Protein AF-A0AAN6GW94-F1 (afdb_monomer)

Radius of gyration: 25.42 Å; Cα contacts (8 Å, |Δi|>4): 97; chains: 1; bounding box: 45×33×91 Å

Organism: NCBI:txid329885

Sequence (124 aa):
DSSKKLGYWFVLQDLSVRTEGHFRLRMNFIDVGVVTSSSASSGANAANGSGGGSGSGQGLPSLNKGRAPVLAHVFTNPFQVYSAKKFPGVIESTDLSKAFSKQGVKIPIRKDTKEGKEEEGDSD

Secondary structure (DSSP, 8-state):
-TTS-------------SS-EEE-PEEEEE-SS---------S------------S-------SSS---EEEEEEPPPEEEPPGGG---PPPPPHHHHHHHHTT--PPP---------------

InterPro domains:
  IPR021740 Velvet factor [PTHR33572] (2-121)
  IPR037525 Velvet domain [PF11754] (1-112)
  IPR037525 Velvet domain [PS51821] (1-110)
  IPR038491 Velvet domain superfamily [G3DSA:2.60.40.3960] (1-123)

Structure (mmCIF, N/CA/C/O backbone):
data_AF-A0AAN6GW94-F1
#
_entry.id   AF-A0AAN6GW94-F1
#
loop_
_atom_site.group_PDB
_atom_site.id
_atom_site.type_symbol
_atom_site.label_atom_id
_atom_site.label_alt_id
_atom_site.label_comp_id
_atom_site.label_asym_id
_atom_site.label_entity_id
_atom_site.label_seq_id
_atom_site.pdbx_PDB_ins_code
_atom_site.Cartn_x
_atom_site.Cartn_y
_atom_site.Cartn_z
_atom_site.occupancy
_atom_site.B_iso_or_equiv
_atom_site.auth_seq_id
_atom_site.auth_comp_id
_atom_site.auth_asym_id
_atom_site.auth_atom_id
_atom_site.pdbx_PDB_model_num
ATOM 1 N N . ASP A 1 1 ? 12.217 4.165 3.480 1.00 93.19 1 ASP A N 1
ATOM 2 C CA . ASP A 1 1 ? 11.110 3.648 4.314 1.00 93.19 1 ASP A CA 1
ATOM 3 C C . ASP A 1 1 ? 11.212 4.264 5.712 1.00 93.19 1 ASP A C 1
ATOM 5 O O . ASP A 1 1 ? 11.954 5.232 5.877 1.00 93.19 1 ASP A O 1
ATOM 9 N N . SER A 1 2 ? 10.478 3.751 6.705 1.00 92.88 2 SER A N 1
ATOM 10 C CA . SER A 1 2 ? 10.559 4.209 8.104 1.00 92.88 2 SER A CA 1
ATOM 11 C C . SER A 1 2 ? 11.939 3.990 8.744 1.00 92.88 2 SER A C 1
ATOM 13 O O . SER A 1 2 ? 12.301 4.719 9.663 1.00 92.88 2 SER A O 1
ATOM 15 N N . SER A 1 3 ? 12.747 3.066 8.216 1.00 95.81 3 SER A N 1
ATOM 16 C CA . SER A 1 3 ? 14.123 2.779 8.648 1.00 95.81 3 SER A CA 1
ATOM 17 C C . SER A 1 3 ? 15.185 3.510 7.815 1.00 95.81 3 SER A C 1
ATOM 19 O O . SER A 1 3 ? 16.361 3.160 7.872 1.00 95.81 3 SER A O 1
ATOM 21 N N . LYS A 1 4 ? 14.794 4.532 7.040 1.00 93.44 4 LYS A N 1
ATOM 22 C CA . LYS A 1 4 ? 15.673 5.319 6.149 1.00 93.44 4 LYS A CA 1
ATOM 23 C C . LYS A 1 4 ? 16.343 4.513 5.025 1.00 93.44 4 LYS A C 1
ATOM 25 O O . LYS A 1 4 ? 17.297 4.993 4.418 1.00 93.44 4 LYS A O 1
ATOM 30 N N . LYS A 1 5 ? 15.831 3.331 4.677 1.00 97.31 5 LYS A N 1
ATOM 31 C CA . LYS A 1 5 ? 16.302 2.575 3.511 1.00 97.31 5 LYS A CA 1
ATOM 32 C C . LYS A 1 5 ? 15.655 3.108 2.230 1.00 97.31 5 LYS A C 1
ATOM 34 O O . LYS A 1 5 ? 14.435 3.295 2.163 1.00 97.31 5 LYS A O 1
ATOM 39 N N . LEU A 1 6 ? 16.476 3.359 1.213 1.00 96.69 6 LEU A N 1
ATOM 40 C CA . LEU A 1 6 ? 16.017 3.778 -0.112 1.00 96.69 6 LEU A CA 1
ATOM 41 C C . LEU A 1 6 ? 15.405 2.599 -0.881 1.00 96.69 6 LEU A C 1
ATOM 43 O O . LEU A 1 6 ? 15.794 1.447 -0.690 1.00 96.69 6 LEU A O 1
ATOM 47 N N . GLY A 1 7 ? 14.448 2.890 -1.759 1.00 96.31 7 GLY A N 1
ATOM 48 C CA . GLY A 1 7 ? 13.824 1.889 -2.619 1.00 96.31 7 GLY A CA 1
ATOM 49 C C . GLY A 1 7 ? 12.776 2.489 -3.548 1.00 96.31 7 GLY A C 1
ATOM 50 O O . GLY A 1 7 ? 12.396 3.650 -3.395 1.00 96.31 7 GLY A O 1
ATOM 51 N N . TYR A 1 8 ? 12.300 1.675 -4.486 1.00 95.38 8 TYR A N 1
ATOM 52 C CA . TYR A 1 8 ? 11.152 1.993 -5.328 1.00 95.38 8 TYR A CA 1
ATOM 53 C C . TYR A 1 8 ? 9.872 1.547 -4.626 1.00 95.38 8 TYR A C 1
ATOM 55 O O . TYR A 1 8 ? 9.762 0.395 -4.205 1.00 95.38 8 TYR A O 1
ATOM 63 N N . TRP A 1 9 ? 8.914 2.461 -4.495 1.00 96.62 9 TRP A N 1
ATOM 64 C CA . TRP A 1 9 ? 7.671 2.226 -3.769 1.00 96.62 9 TRP A CA 1
ATOM 65 C C . TRP A 1 9 ? 6.474 2.626 -4.620 1.00 96.62 9 TRP A C 1
ATOM 67 O O . TRP A 1 9 ? 6.468 3.687 -5.240 1.00 96.62 9 TRP A O 1
ATOM 77 N N . PHE A 1 10 ? 5.442 1.789 -4.593 1.00 96.88 10 PHE A N 1
ATOM 78 C CA . PHE A 1 10 ? 4.132 2.086 -5.157 1.00 96.88 10 PHE A CA 1
ATOM 79 C C . PHE A 1 10 ? 3.163 2.287 -3.995 1.00 96.88 10 PHE A C 1
ATOM 81 O O . PHE A 1 10 ? 3.004 1.397 -3.159 1.00 96.88 10 PHE A O 1
ATOM 88 N N . VAL A 1 11 ? 2.538 3.460 -3.921 1.00 96.50 11 VAL A N 1
ATOM 89 C CA . VAL A 1 11 ? 1.576 3.805 -2.868 1.00 96.50 11 VAL A CA 1
ATOM 90 C C . VAL A 1 11 ? 0.202 3.949 -3.511 1.00 96.50 11 VAL A C 1
ATOM 92 O O . VAL A 1 11 ? 0.033 4.753 -4.422 1.00 96.50 11 VAL A O 1
ATOM 95 N N . LEU A 1 12 ? -0.764 3.150 -3.051 1.00 96.50 12 LEU A N 1
ATOM 96 C CA . LEU A 1 12 ? -2.152 3.172 -3.522 1.00 96.50 12 LEU A CA 1
ATOM 97 C C . LEU A 1 12 ? -3.078 3.611 -2.383 1.00 96.50 12 LEU A C 1
ATOM 99 O O . LEU A 1 12 ? -3.807 2.806 -1.810 1.00 96.50 12 LEU A O 1
ATOM 103 N N . GLN A 1 13 ? -2.993 4.886 -2.006 1.00 95.19 13 GLN A N 1
ATOM 104 C CA . GLN A 1 13 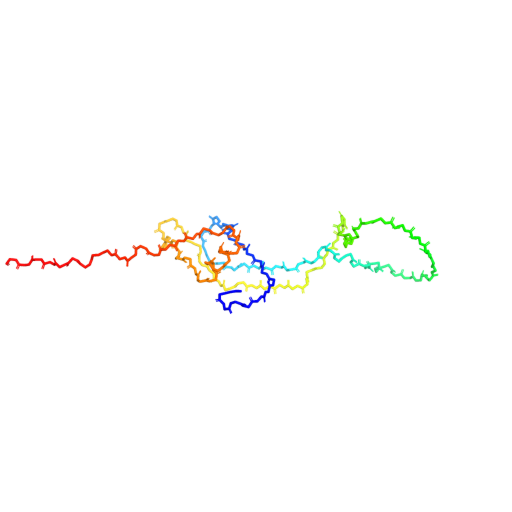? -3.724 5.442 -0.863 1.00 95.19 13 GLN A CA 1
ATOM 105 C C . GLN A 1 13 ? -5.200 5.754 -1.151 1.00 95.19 13 GLN A C 1
ATOM 107 O O . GLN A 1 13 ? -5.961 5.952 -0.210 1.00 95.19 13 GLN A O 1
ATOM 112 N N . ASP A 1 14 ? -5.591 5.827 -2.425 1.00 95.62 14 ASP A N 1
ATOM 113 C CA . ASP A 1 14 ? -6.943 6.198 -2.850 1.00 95.62 14 ASP A CA 1
ATOM 114 C C . ASP A 1 14 ? -7.616 5.035 -3.589 1.00 95.62 14 ASP A C 1
ATOM 116 O O . ASP A 1 14 ? -7.725 5.002 -4.814 1.00 95.62 14 ASP A O 1
ATOM 120 N N . LEU A 1 15 ? -7.991 4.016 -2.815 1.00 96.31 15 LEU A N 1
ATOM 121 C CA . LEU A 1 15 ? -8.751 2.859 -3.277 1.00 96.31 15 LEU A CA 1
ATOM 122 C C . LEU A 1 15 ? -10.026 2.734 -2.442 1.00 96.31 15 LEU A C 1
ATOM 124 O O . LEU A 1 15 ? -9.992 2.851 -1.218 1.00 96.31 15 LEU A O 1
ATOM 128 N N . SER A 1 16 ? -11.149 2.441 -3.096 1.00 96.06 16 SER A N 1
ATOM 129 C CA . SER A 1 16 ? -12.437 2.222 -2.436 1.00 96.06 16 SER A CA 1
ATOM 130 C C . SER A 1 16 ? -13.107 0.943 -2.932 1.00 96.06 16 SER A C 1
ATOM 132 O O . SER A 1 16 ? -12.949 0.538 -4.084 1.00 96.06 16 SER A O 1
ATOM 134 N N . VAL A 1 17 ? -13.867 0.296 -2.046 1.00 97.44 17 VAL A N 1
ATOM 135 C CA . VAL A 1 17 ? -14.676 -0.889 -2.352 1.00 97.44 17 VAL A CA 1
ATOM 136 C C . VAL A 1 17 ? -16.121 -0.577 -1.991 1.00 97.44 17 VAL A C 1
ATOM 138 O O . VAL A 1 17 ? -16.395 -0.016 -0.934 1.00 97.44 17 VAL A O 1
ATOM 141 N N . ARG A 1 18 ? -17.050 -0.905 -2.891 1.00 96.06 18 ARG A N 1
ATOM 142 C CA . ARG A 1 18 ? -18.467 -0.521 -2.764 1.00 96.06 18 ARG A CA 1
ATOM 143 C C . ARG A 1 18 ? -19.299 -1.505 -1.946 1.00 96.06 18 ARG A C 1
ATOM 145 O O . ARG A 1 18 ? -20.338 -1.126 -1.421 1.00 96.06 18 ARG A O 1
ATOM 152 N N . THR A 1 19 ? -18.870 -2.757 -1.875 1.00 97.50 19 THR A N 1
ATOM 153 C CA . THR A 1 19 ? -19.633 -3.861 -1.286 1.00 97.50 19 THR A CA 1
ATOM 154 C C . THR A 1 19 ? -18.922 -4.403 -0.056 1.00 97.50 19 THR A C 1
ATOM 156 O O . THR A 1 19 ? -17.704 -4.580 -0.085 1.00 97.50 19 THR A O 1
ATOM 159 N N . GLU A 1 20 ? -19.670 -4.691 1.011 1.00 98.00 20 GLU A N 1
ATOM 160 C CA . GLU A 1 20 ? -19.106 -5.325 2.205 1.00 98.00 20 GLU A CA 1
ATOM 161 C C . GLU A 1 20 ? -18.635 -6.760 1.921 1.00 98.00 20 GLU A C 1
ATOM 163 O O . GLU A 1 20 ? -19.176 -7.442 1.050 1.00 98.00 20 GLU A O 1
ATOM 168 N N . GLY A 1 21 ? -17.608 -7.210 2.644 1.00 98.06 21 GLY A N 1
ATOM 169 C CA . GLY A 1 21 ? -17.041 -8.550 2.475 1.00 98.06 21 GLY A CA 1
ATOM 170 C C . GLY A 1 21 ? -15.539 -8.626 2.738 1.00 98.06 21 GLY A C 1
ATOM 171 O O . GLY A 1 21 ? -14.894 -7.619 3.031 1.00 98.06 21 GLY A O 1
ATOM 172 N N . HIS A 1 22 ? -14.996 -9.837 2.608 1.00 98.44 22 HIS A N 1
ATOM 173 C CA . HIS A 1 22 ? -13.566 -10.109 2.728 1.00 98.44 22 HIS A CA 1
ATOM 174 C C . HIS A 1 22 ? -12.929 -10.154 1.342 1.00 98.44 22 HIS A C 1
ATOM 176 O O . HIS A 1 22 ? -13.334 -10.946 0.491 1.00 98.44 22 HIS A O 1
ATOM 182 N N . PHE A 1 23 ? -11.898 -9.342 1.132 1.00 98.62 23 PHE A N 1
ATOM 183 C CA . PHE A 1 23 ? -11.234 -9.222 -0.162 1.00 98.62 23 PHE A CA 1
ATOM 184 C C . PHE A 1 23 ? -9.720 -9.297 -0.022 1.00 98.62 23 PHE A C 1
ATOM 186 O O . PHE A 1 23 ? -9.157 -9.121 1.056 1.00 98.62 23 PHE A O 1
ATOM 193 N N . ARG A 1 24 ? -9.051 -9.541 -1.147 1.00 98.62 24 ARG A N 1
ATOM 194 C CA . ARG A 1 24 ? -7.610 -9.350 -1.323 1.00 98.62 24 ARG A CA 1
ATOM 195 C C . ARG A 1 24 ? -7.406 -8.483 -2.554 1.00 98.62 24 ARG A C 1
ATOM 197 O O . ARG A 1 24 ? -8.131 -8.640 -3.534 1.00 98.62 24 ARG A O 1
ATOM 204 N N . LEU A 1 25 ? -6.409 -7.608 -2.526 1.00 98.44 25 LEU A N 1
ATOM 205 C CA . LEU A 1 25 ? -5.977 -6.901 -3.728 1.00 98.44 25 LEU A CA 1
ATOM 206 C C . LEU A 1 25 ? -4.887 -7.721 -4.417 1.00 98.44 25 LEU A C 1
ATOM 208 O O . LEU A 1 25 ? -3.979 -8.223 -3.753 1.00 98.44 25 LEU A O 1
ATOM 212 N N . ARG A 1 26 ? -4.968 -7.845 -5.744 1.00 98.25 26 ARG A N 1
ATOM 213 C CA . ARG A 1 26 ? -3.883 -8.369 -6.580 1.00 98.25 26 ARG A CA 1
ATOM 214 C C . ARG A 1 26 ? -3.151 -7.198 -7.219 1.00 98.25 26 ARG A C 1
ATOM 216 O O . ARG A 1 26 ? -3.751 -6.462 -7.997 1.00 98.25 26 ARG A O 1
ATOM 223 N N . MET A 1 27 ? -1.865 -7.061 -6.931 1.00 98.19 27 MET A N 1
ATOM 224 C CA . MET A 1 27 ? -1.004 -6.053 -7.544 1.00 98.19 27 MET A CA 1
ATOM 225 C C . MET A 1 27 ? -0.207 -6.710 -8.665 1.00 98.19 27 MET A C 1
ATOM 227 O O . MET A 1 27 ? 0.470 -7.705 -8.417 1.00 98.19 27 MET A O 1
ATOM 231 N N . ASN A 1 28 ? -0.289 -6.172 -9.880 1.00 97.88 28 AS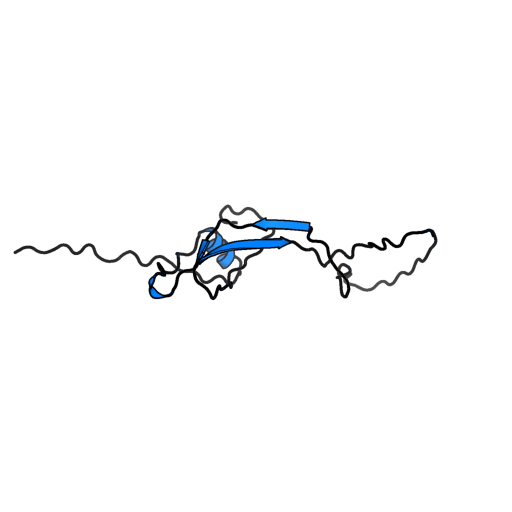N A N 1
ATOM 232 C CA . ASN A 1 28 ? 0.509 -6.612 -11.023 1.00 97.88 28 ASN A CA 1
ATOM 233 C C . ASN A 1 28 ? 1.512 -5.508 -11.375 1.00 97.88 28 ASN A C 1
ATOM 235 O O . ASN A 1 28 ? 1.123 -4.350 -11.516 1.00 97.88 28 ASN A O 1
ATOM 239 N N . PHE A 1 29 ? 2.782 -5.868 -11.532 1.00 96.62 29 PHE A N 1
ATOM 240 C CA . PHE A 1 29 ? 3.846 -4.963 -11.955 1.00 96.62 29 PHE A CA 1
ATOM 241 C C . PHE A 1 29 ? 4.133 -5.158 -13.445 1.00 96.62 29 PHE A C 1
ATOM 243 O O . PHE A 1 29 ? 4.338 -6.284 -13.903 1.00 96.62 29 PHE A O 1
ATOM 250 N N . ILE A 1 30 ? 4.115 -4.058 -14.194 1.00 94.56 30 ILE A N 1
ATOM 251 C CA . ILE A 1 30 ? 4.297 -4.022 -15.645 1.00 94.56 30 ILE A CA 1
ATOM 252 C C . ILE A 1 30 ? 5.273 -2.888 -15.948 1.00 94.56 30 ILE A C 1
ATOM 254 O O . ILE A 1 30 ? 5.077 -1.768 -15.476 1.00 94.56 30 ILE A O 1
ATOM 258 N N . ASP A 1 31 ? 6.292 -3.175 -16.752 1.00 91.00 31 ASP A N 1
ATOM 259 C CA . ASP A 1 31 ? 7.170 -2.159 -17.326 1.00 91.00 31 ASP A CA 1
ATOM 260 C C . ASP A 1 31 ? 6.696 -1.833 -18.748 1.00 91.00 31 ASP A C 1
ATOM 262 O O . ASP A 1 31 ? 6.629 -2.711 -19.608 1.00 91.00 31 ASP A O 1
ATOM 266 N N . VAL A 1 32 ? 6.328 -0.573 -18.981 1.00 89.25 32 VAL A N 1
ATOM 267 C CA . VAL A 1 32 ? 5.886 -0.064 -20.291 1.00 89.25 32 VAL A CA 1
ATOM 268 C C . VAL A 1 32 ? 6.987 0.697 -21.038 1.00 89.25 32 VAL A C 1
ATOM 270 O O . VAL A 1 32 ? 6.789 1.070 -22.192 1.00 89.25 32 VAL A O 1
ATOM 273 N N . GLY A 1 33 ? 8.134 0.942 -20.395 1.00 82.81 33 GLY A N 1
ATOM 274 C CA . GLY A 1 33 ? 9.309 1.595 -20.981 1.00 82.81 33 GLY A CA 1
ATOM 275 C C . GLY A 1 33 ? 10.261 0.619 -21.674 1.00 82.81 33 GLY A C 1
ATOM 276 O O . GLY A 1 33 ? 11.138 1.039 -22.424 1.00 82.81 33 GLY A O 1
ATOM 277 N N . VAL A 1 34 ? 10.086 -0.685 -21.453 1.00 69.62 34 VAL A N 1
ATOM 278 C CA . VAL A 1 34 ? 10.761 -1.723 -22.230 1.00 69.62 34 VAL A CA 1
ATOM 279 C C . VAL A 1 34 ? 9.867 -2.084 -23.408 1.00 69.62 34 VAL A C 1
ATOM 281 O O . VAL A 1 34 ? 8.969 -2.923 -23.305 1.00 69.62 34 VAL A O 1
ATOM 284 N N . VAL A 1 35 ? 10.138 -1.487 -24.570 1.00 63.22 35 VAL A N 1
ATOM 285 C CA . VAL A 1 35 ? 9.740 -2.113 -25.833 1.00 63.22 35 VAL A CA 1
ATOM 286 C C . VAL A 1 35 ? 10.534 -3.407 -25.918 1.00 63.22 35 VAL A C 1
ATOM 288 O O . VAL A 1 35 ? 11.692 -3.427 -26.328 1.00 63.22 35 VAL A O 1
ATOM 291 N N . THR A 1 36 ? 9.926 -4.507 -25.471 1.00 57.72 36 THR A N 1
ATOM 292 C CA . THR A 1 36 ? 10.430 -5.814 -25.869 1.00 57.72 36 THR A CA 1
ATOM 293 C C . THR A 1 36 ? 10.384 -5.804 -27.387 1.00 57.72 36 THR A C 1
ATOM 295 O O . THR A 1 36 ? 9.309 -5.694 -27.977 1.00 57.72 36 THR A O 1
ATOM 298 N N . SER A 1 37 ? 11.542 -5.894 -28.033 1.00 54.50 37 SER A N 1
ATOM 299 C CA . SER A 1 37 ? 11.653 -6.275 -29.439 1.00 54.50 37 SER A CA 1
ATOM 300 C C . SER A 1 37 ? 11.201 -7.732 -29.583 1.00 54.50 37 SER A C 1
ATOM 302 O O . SER A 1 37 ? 11.937 -8.596 -30.040 1.00 54.50 37 SER A O 1
ATOM 304 N N . SER A 1 38 ? 9.992 -8.041 -29.117 1.00 50.88 38 SER A N 1
ATOM 305 C CA . SER A 1 38 ? 9.320 -9.315 -29.273 1.00 50.88 38 SER A CA 1
ATOM 306 C C . SER A 1 38 ? 8.613 -9.308 -30.625 1.00 50.88 38 SER A C 1
ATOM 308 O O . SER A 1 38 ? 7.423 -9.576 -30.756 1.00 50.88 38 SER A O 1
ATOM 310 N N . SER A 1 39 ? 9.399 -9.070 -31.677 1.00 44.91 39 SER A N 1
ATOM 311 C CA . SER A 1 39 ? 9.175 -9.715 -32.962 1.00 44.91 39 SER A CA 1
ATOM 312 C C . SER A 1 39 ? 9.467 -11.206 -32.787 1.00 44.91 39 SER A C 1
ATOM 314 O O . SER A 1 39 ? 10.478 -11.727 -33.249 1.00 44.91 39 SER A O 1
ATOM 316 N N . ALA A 1 40 ? 8.560 -11.909 -32.110 1.00 47.19 40 ALA A N 1
ATOM 317 C CA . ALA A 1 40 ? 8.350 -13.325 -32.355 1.00 47.19 40 ALA A CA 1
ATOM 318 C C . ALA A 1 40 ? 7.552 -13.453 -33.665 1.00 47.19 40 ALA A C 1
ATOM 320 O O . ALA A 1 40 ? 6.405 -13.886 -33.676 1.00 47.19 40 ALA A O 1
ATOM 321 N N . SER A 1 41 ? 8.154 -13.017 -34.774 1.00 44.38 41 SER A N 1
ATOM 322 C CA . SER A 1 41 ? 7.810 -13.507 -36.102 1.00 44.38 41 SER A CA 1
ATOM 323 C C . S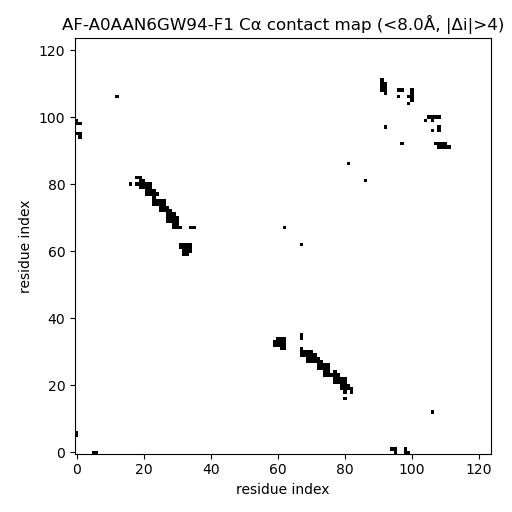ER A 1 41 ? 8.839 -14.576 -36.436 1.00 44.38 41 SER A C 1
ATOM 325 O O . SER A 1 41 ? 10.010 -14.297 -36.683 1.00 44.38 41 SER A O 1
ATOM 327 N N . SER A 1 42 ? 8.381 -15.816 -36.367 1.00 47.28 42 SER A N 1
ATOM 328 C CA . SER A 1 42 ? 8.919 -16.965 -37.083 1.00 47.28 42 SER A CA 1
ATOM 329 C C . SER A 1 42 ? 9.582 -16.589 -38.419 1.00 47.28 42 SER A C 1
ATOM 331 O O . SER A 1 42 ? 8.910 -16.052 -39.295 1.00 47.28 42 SER A O 1
ATOM 333 N N . GLY A 1 43 ? 10.858 -16.952 -38.587 1.00 40.16 43 GLY A N 1
ATOM 334 C CA . GLY A 1 43 ? 11.533 -17.037 -39.888 1.00 40.16 43 GLY A CA 1
ATOM 335 C C . G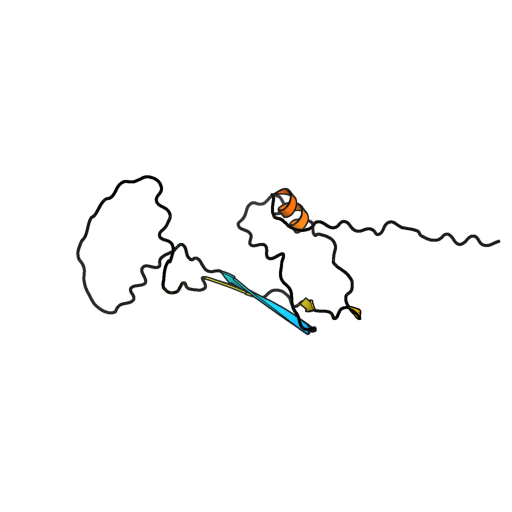LY A 1 43 ? 12.461 -15.867 -40.247 1.00 40.16 43 GLY A C 1
ATOM 336 O O . GLY A 1 43 ? 12.009 -14.755 -40.468 1.00 40.16 43 GLY A O 1
ATOM 337 N N . ALA A 1 44 ? 13.761 -16.177 -40.322 1.00 46.69 44 ALA A N 1
ATOM 338 C CA . ALA A 1 44 ? 14.828 -15.573 -41.135 1.00 46.69 44 ALA A CA 1
ATOM 339 C C . ALA A 1 44 ? 14.716 -14.095 -41.593 1.00 46.69 44 ALA A C 1
ATOM 341 O O . ALA A 1 44 ? 13.943 -13.773 -42.487 1.00 46.69 44 ALA A O 1
ATOM 342 N N . ASN A 1 45 ? 15.638 -13.237 -41.130 1.00 40.22 45 ASN A N 1
ATOM 343 C CA . ASN A 1 45 ? 16.694 -12.659 -41.984 1.00 40.22 45 ASN A CA 1
ATOM 344 C C . ASN A 1 45 ? 17.594 -11.685 -41.209 1.00 40.22 45 ASN A C 1
ATOM 346 O O . ASN A 1 45 ? 17.135 -10.759 -40.545 1.00 40.22 45 ASN A O 1
ATOM 350 N N . ALA A 1 46 ? 18.902 -11.888 -41.354 1.00 47.41 46 ALA A N 1
ATOM 351 C CA . ALA A 1 46 ? 19.911 -10.881 -41.082 1.00 47.41 46 ALA A CA 1
ATOM 352 C C . ALA A 1 46 ? 19.908 -9.847 -42.219 1.00 47.41 46 ALA A C 1
ATOM 354 O O . ALA A 1 46 ? 1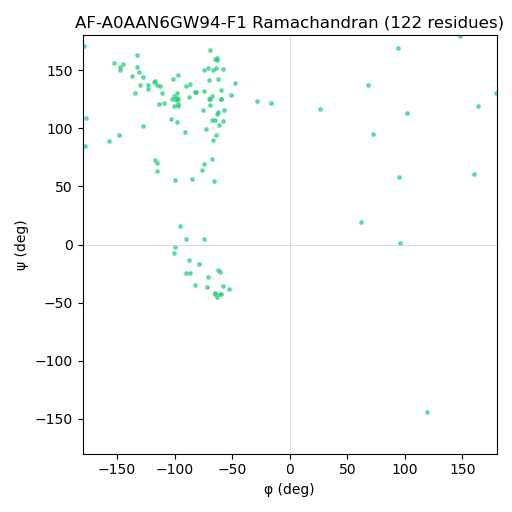9.941 -10.250 -43.377 1.00 47.41 46 ALA A O 1
ATOM 355 N N . ALA A 1 47 ? 19.897 -8.551 -41.889 1.00 39.59 47 ALA A N 1
ATOM 356 C CA . ALA A 1 47 ? 20.754 -7.513 -42.482 1.00 39.59 47 ALA A CA 1
ATOM 357 C C . ALA A 1 47 ? 20.224 -6.093 -42.198 1.00 39.59 47 ALA A C 1
ATOM 359 O O . ALA A 1 47 ? 19.174 -5.703 -42.687 1.00 39.59 47 ALA A O 1
ATOM 360 N N . ASN A 1 48 ? 21.072 -5.334 -41.500 1.00 43.56 48 ASN A N 1
ATOM 361 C CA . ASN A 1 48 ? 21.497 -3.964 -41.804 1.00 43.56 48 ASN A CA 1
ATOM 362 C C . ASN A 1 48 ? 20.507 -2.782 -41.711 1.00 43.56 48 ASN A C 1
ATOM 364 O O . ASN A 1 48 ? 19.397 -2.806 -42.227 1.00 43.56 48 ASN A O 1
ATOM 368 N N . GLY A 1 49 ? 21.000 -1.675 -41.143 1.00 36.72 49 GLY A N 1
ATOM 369 C CA . GLY A 1 49 ? 20.321 -0.382 -41.206 1.00 36.72 49 GLY A CA 1
ATOM 370 C C . GLY A 1 49 ? 20.748 0.625 -40.144 1.00 36.72 49 GLY A C 1
ATOM 371 O O . GLY A 1 49 ? 19.929 1.065 -39.347 1.00 36.72 49 GLY A O 1
ATOM 372 N N . SER A 1 50 ? 22.026 0.998 -40.136 1.00 47.84 50 SER A N 1
ATOM 373 C CA . SER A 1 50 ? 22.542 2.205 -39.484 1.00 47.84 50 SER A CA 1
ATOM 374 C C . SER A 1 50 ? 21.753 3.461 -39.886 1.00 47.84 50 SER A C 1
ATOM 376 O O . SER A 1 50 ? 21.645 3.762 -41.073 1.00 47.84 50 SER A O 1
ATOM 378 N N . GLY A 1 51 ? 21.290 4.237 -38.906 1.00 35.19 51 GLY A N 1
ATOM 379 C CA . GLY A 1 51 ? 20.683 5.551 -39.119 1.00 35.19 51 GLY A CA 1
ATOM 380 C C . GLY A 1 51 ? 20.781 6.397 -37.858 1.00 35.19 51 GLY A C 1
ATOM 381 O O . GLY A 1 51 ? 19.910 6.342 -36.997 1.00 35.19 51 GLY A O 1
ATOM 382 N N . GLY A 1 52 ? 21.884 7.136 -37.731 1.00 38.12 52 GLY A N 1
ATOM 383 C CA . GLY A 1 52 ? 22.095 8.105 -36.664 1.00 38.12 52 GLY A CA 1
ATOM 384 C C . GLY A 1 52 ? 21.201 9.335 -36.818 1.00 38.12 52 GLY A C 1
ATOM 385 O O . GLY A 1 52 ? 21.012 9.851 -37.916 1.00 38.12 52 GLY A O 1
ATOM 386 N N . GLY A 1 53 ? 20.707 9.821 -35.682 1.00 36.84 53 GLY A N 1
ATOM 387 C CA . GLY A 1 53 ? 20.063 11.117 -35.519 1.00 36.84 53 GLY A CA 1
ATOM 388 C C . GLY A 1 53 ? 20.347 11.628 -34.111 1.00 36.84 53 GLY A C 1
ATOM 389 O O . GLY A 1 53 ? 19.675 11.246 -33.156 1.00 36.84 53 GLY A O 1
ATOM 390 N N . SER A 1 54 ? 21.395 12.441 -33.986 1.00 48.34 54 SER A N 1
ATOM 391 C CA . SER A 1 54 ? 21.750 13.179 -32.775 1.00 48.34 54 SER A CA 1
ATOM 392 C C . SER A 1 54 ? 20.702 14.252 -32.475 1.00 48.34 54 SER A C 1
ATOM 394 O O . SER A 1 54 ? 20.408 15.091 -33.322 1.00 48.34 54 SER A O 1
ATOM 396 N N . GLY A 1 55 ? 20.189 14.250 -31.246 1.00 40.34 55 GLY A N 1
ATOM 397 C CA . GLY A 1 55 ? 19.302 15.271 -30.696 1.00 40.34 55 GLY A CA 1
ATOM 398 C C . GLY A 1 55 ? 18.987 14.952 -29.235 1.00 40.34 55 GLY A C 1
ATOM 399 O O . GLY A 1 55 ? 18.333 13.961 -28.940 1.00 40.34 55 GLY A O 1
ATOM 400 N N . SER A 1 56 ? 19.542 15.756 -28.333 1.00 44.88 56 SER A N 1
ATOM 401 C CA . SER A 1 56 ? 19.333 15.832 -26.878 1.00 44.88 56 SER A CA 1
ATOM 402 C C . SER A 1 56 ? 18.077 15.153 -26.294 1.00 44.88 56 SER A C 1
ATOM 404 O O . SER A 1 56 ? 16.956 15.568 -26.582 1.00 44.88 56 SER A O 1
ATOM 406 N N . GLY A 1 57 ? 18.290 14.212 -25.362 1.00 46.88 57 GLY A N 1
ATOM 407 C CA . GLY A 1 57 ? 17.264 13.686 -24.450 1.00 46.88 57 GLY A CA 1
ATOM 408 C C . GLY A 1 57 ? 16.575 12.405 -24.924 1.00 46.88 57 GLY A C 1
ATOM 409 O O . GLY A 1 57 ? 15.358 12.387 -25.071 1.00 46.88 57 GLY A O 1
ATOM 410 N N . GLN A 1 58 ? 17.331 11.326 -25.162 1.00 49.03 58 GLN A N 1
ATOM 411 C CA . GLN A 1 58 ? 16.767 10.020 -25.524 1.00 49.03 58 GLN A CA 1
ATOM 412 C C . GLN A 1 58 ? 15.974 9.427 -24.348 1.00 49.03 58 GLN A C 1
ATOM 414 O O . GLN A 1 58 ? 16.512 8.713 -23.503 1.00 49.03 58 GLN A O 1
ATOM 419 N N . GLY A 1 59 ? 14.680 9.742 -24.287 1.00 53.00 59 GLY A N 1
ATOM 420 C CA . GLY A 1 59 ? 13.722 8.978 -23.500 1.00 53.00 59 GLY A CA 1
ATOM 421 C C . GLY A 1 59 ? 13.711 7.537 -24.001 1.00 53.00 59 GLY A C 1
ATOM 422 O O . GLY A 1 59 ? 13.678 7.308 -25.212 1.00 53.00 59 GLY A O 1
ATOM 423 N N . LEU A 1 60 ? 13.777 6.573 -23.077 1.00 57.22 60 LEU A N 1
ATOM 424 C CA . LEU A 1 60 ? 13.625 5.154 -23.403 1.00 57.22 60 LEU A CA 1
ATOM 425 C C . LEU A 1 60 ? 12.393 4.964 -24.308 1.00 57.22 60 LEU A C 1
ATOM 427 O O . LEU A 1 60 ? 11.370 5.613 -24.060 1.00 57.22 60 LEU A O 1
ATOM 431 N N . PRO A 1 61 ? 12.469 4.102 -25.339 1.00 60.03 61 PRO A N 1
ATOM 432 C CA . PRO A 1 61 ? 11.336 3.840 -26.213 1.00 60.03 61 PRO A CA 1
ATOM 433 C C . PRO A 1 61 ? 10.166 3.328 -25.367 1.00 60.03 61 PRO A C 1
ATOM 435 O O . PRO A 1 61 ? 10.184 2.207 -24.878 1.00 60.03 61 PRO A O 1
ATOM 438 N N . SER A 1 62 ? 9.163 4.179 -25.159 1.00 69.06 62 SER A N 1
ATOM 439 C CA . SER A 1 62 ? 7.956 3.860 -24.398 1.00 69.06 62 SER A CA 1
ATOM 440 C C . SER A 1 62 ? 6.924 3.215 -25.318 1.00 69.06 62 SER A C 1
ATOM 442 O O . SER A 1 62 ? 6.740 3.641 -26.462 1.00 69.06 62 SER A O 1
ATOM 444 N N . LEU A 1 63 ? 6.248 2.176 -24.832 1.00 79.25 63 LEU A N 1
ATOM 445 C CA . LEU A 1 63 ? 5.236 1.441 -25.583 1.00 79.25 63 LEU A CA 1
ATOM 446 C C . LEU A 1 63 ? 4.025 2.343 -25.891 1.00 79.2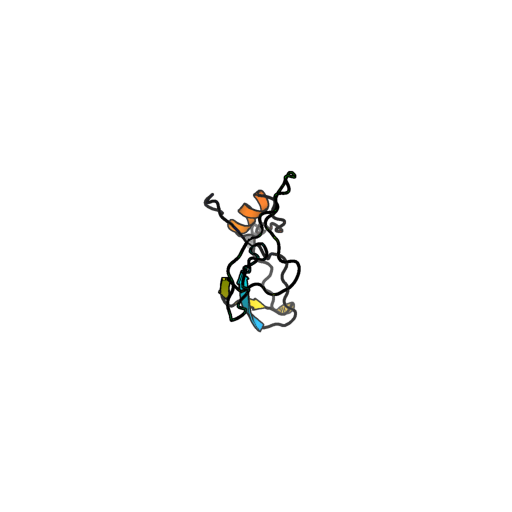5 63 LEU A C 1
ATOM 448 O O . LEU A 1 63 ? 3.205 2.623 -25.021 1.00 79.25 63 LEU A O 1
ATOM 452 N N . ASN A 1 64 ? 3.873 2.768 -27.148 1.00 82.94 64 ASN A N 1
ATOM 453 C CA . ASN A 1 64 ? 2.743 3.591 -27.605 1.00 82.94 64 ASN A CA 1
ATOM 454 C C . ASN A 1 64 ? 1.541 2.765 -28.118 1.00 82.94 64 ASN A C 1
ATOM 456 O O . ASN A 1 64 ? 0.409 3.248 -28.100 1.00 82.94 64 ASN A O 1
ATOM 460 N N . LYS A 1 65 ? 1.766 1.524 -28.575 1.00 81.88 65 LYS A N 1
ATOM 461 C CA . LYS A 1 65 ? 0.752 0.529 -28.981 1.00 81.88 65 LYS A CA 1
ATOM 462 C C . LYS A 1 65 ? 1.269 -0.880 -28.665 1.00 81.88 65 LYS A C 1
ATOM 464 O O . LYS A 1 65 ? 2.472 -1.100 -28.700 1.00 81.88 65 LYS A O 1
ATOM 469 N N . GLY A 1 66 ? 0.380 -1.849 -28.423 1.00 83.81 66 GLY A N 1
ATOM 470 C CA . GLY A 1 66 ? 0.752 -3.264 -28.251 1.00 83.81 66 GLY A CA 1
ATOM 471 C C . GLY A 1 66 ? 0.385 -3.850 -26.885 1.00 83.81 66 GLY A C 1
ATOM 472 O O . GLY A 1 66 ? -0.690 -3.564 -26.345 1.00 83.81 66 GLY A O 1
ATOM 473 N N . ARG A 1 67 ? 1.236 -4.736 -26.358 1.00 85.38 67 ARG A N 1
ATOM 474 C CA . ARG A 1 67 ? 1.081 -5.407 -25.056 1.00 85.38 67 ARG A CA 1
ATOM 475 C C . ARG A 1 67 ? 2.425 -5.428 -24.329 1.00 85.38 67 ARG A C 1
ATOM 477 O O . ARG A 1 67 ? 3.453 -5.595 -24.972 1.00 85.38 67 ARG A O 1
ATOM 484 N N . ALA A 1 68 ? 2.392 -5.305 -23.005 1.00 90.12 68 ALA A N 1
ATOM 485 C CA . ALA A 1 68 ? 3.539 -5.514 -22.127 1.00 90.12 68 ALA A CA 1
ATOM 486 C C . ALA A 1 68 ? 3.239 -6.685 -21.175 1.00 90.12 68 ALA A C 1
ATOM 488 O O . ALA A 1 68 ? 2.097 -6.804 -20.711 1.00 90.12 68 ALA A O 1
ATOM 489 N N . PRO A 1 69 ? 4.212 -7.569 -20.900 1.00 93.00 69 PRO A N 1
ATOM 490 C CA . PRO A 1 69 ? 4.010 -8.684 -19.985 1.00 93.00 69 PRO A CA 1
ATOM 491 C C . PRO A 1 69 ? 3.910 -8.210 -18.527 1.00 93.00 69 PRO A C 1
ATOM 493 O O . PRO A 1 69 ? 4.507 -7.210 -18.133 1.00 93.00 69 PRO A O 1
ATOM 496 N N . VAL A 1 70 ? 3.188 -8.974 -17.702 1.00 95.69 70 VAL A N 1
ATOM 497 C CA . VAL A 1 70 ? 3.233 -8.820 -16.240 1.00 95.69 70 VAL A CA 1
ATOM 498 C C . VAL A 1 70 ? 4.540 -9.430 -15.741 1.00 95.69 70 VAL A C 1
ATOM 500 O O . VAL A 1 70 ? 4.743 -10.634 -15.872 1.00 95.69 70 VAL A O 1
ATOM 503 N N . LEU A 1 71 ? 5.413 -8.605 -15.169 1.00 96.06 71 LEU A N 1
ATOM 504 C CA . LEU A 1 71 ? 6.744 -9.014 -14.709 1.00 96.06 71 LEU A CA 1
ATOM 505 C C . LEU A 1 71 ? 6.704 -9.671 -13.327 1.00 96.06 71 LEU A C 1
ATOM 507 O O . LEU A 1 71 ? 7.468 -10.588 -13.043 1.00 96.06 71 LEU A O 1
ATOM 511 N N . ALA A 1 72 ? 5.805 -9.205 -12.463 1.00 97.75 72 ALA A N 1
ATOM 512 C CA . ALA A 1 72 ? 5.587 -9.763 -11.137 1.00 97.75 72 ALA A CA 1
ATOM 513 C C . ALA A 1 72 ? 4.144 -9.519 -10.693 1.00 97.75 72 ALA A C 1
ATOM 515 O O . ALA A 1 72 ? 3.491 -8.578 -11.149 1.00 97.75 72 ALA A O 1
ATOM 516 N N . HIS A 1 73 ? 3.642 -10.348 -9.781 1.00 98.19 73 HIS A N 1
ATOM 517 C CA . HIS A 1 73 ? 2.375 -10.087 -9.113 1.00 98.19 73 HIS A CA 1
ATOM 518 C C . HIS A 1 73 ? 2.399 -10.561 -7.663 1.00 98.19 73 HIS A C 1
ATOM 520 O O . HIS A 1 73 ? 3.149 -11.467 -7.308 1.00 98.19 73 HIS A O 1
ATOM 526 N N . VAL A 1 74 ? 1.552 -9.962 -6.832 1.00 98.50 74 VAL A N 1
ATOM 527 C CA . VAL A 1 74 ? 1.398 -10.328 -5.421 1.00 98.50 74 VAL A CA 1
ATOM 528 C C . VAL A 1 74 ? -0.045 -10.109 -4.974 1.00 98.50 74 VAL A C 1
ATOM 530 O O . VAL A 1 74 ? -0.738 -9.236 -5.498 1.00 98.50 74 VAL A O 1
ATOM 533 N N . PHE A 1 75 ? -0.505 -10.901 -4.007 1.00 98.69 75 PHE A N 1
ATOM 534 C CA . PHE A 1 75 ? -1.760 -10.653 -3.300 1.00 98.69 75 PHE A CA 1
ATOM 535 C C . PHE A 1 75 ? -1.486 -10.023 -1.939 1.00 98.69 75 PHE A C 1
ATOM 537 O O . PHE A 1 75 ? -0.546 -10.412 -1.249 1.00 98.69 75 PHE A O 1
ATOM 544 N N . THR A 1 76 ? -2.339 -9.094 -1.520 1.00 98.62 76 THR A N 1
ATOM 545 C CA . THR A 1 76 ? -2.331 -8.615 -0.137 1.00 98.62 76 THR A CA 1
ATOM 546 C C . THR A 1 76 ? -2.809 -9.705 0.822 1.00 98.62 76 THR A C 1
ATOM 548 O O . THR A 1 76 ? -3.447 -10.694 0.432 1.00 98.62 76 THR A O 1
ATOM 551 N N . ASN A 1 77 ? -2.592 -9.465 2.113 1.00 98.19 77 ASN A N 1
ATOM 552 C CA . ASN A 1 77 ? -3.395 -10.114 3.140 1.00 98.19 77 ASN A CA 1
ATOM 553 C C . ASN A 1 77 ? -4.886 -9.788 2.928 1.00 98.19 77 ASN A C 1
ATOM 555 O O . ASN A 1 77 ? -5.212 -8.735 2.359 1.00 98.19 77 ASN A O 1
ATOM 559 N N . PRO A 1 78 ? -5.795 -10.689 3.339 1.00 98.44 78 PRO A N 1
ATOM 560 C CA . PRO A 1 78 ? -7.217 -10.406 3.301 1.00 98.44 78 PRO A CA 1
ATOM 561 C C . PRO A 1 78 ? -7.554 -9.223 4.210 1.00 98.44 78 PRO A C 1
ATOM 563 O O . PRO A 1 78 ? -6.980 -9.074 5.288 1.00 98.44 78 PRO A O 1
ATOM 566 N N . PHE A 1 79 ? -8.489 -8.392 3.768 1.00 97.62 79 PHE A N 1
ATOM 567 C CA . PHE A 1 79 ? -9.018 -7.267 4.530 1.00 97.62 79 PHE A CA 1
ATOM 568 C C . PHE A 1 79 ? -10.544 -7.272 4.472 1.00 97.62 79 PHE A C 1
ATOM 570 O O . PHE A 1 79 ? -11.143 -7.773 3.516 1.00 97.62 79 PHE A O 1
ATOM 577 N N . GLN A 1 80 ? -11.162 -6.714 5.510 1.00 98.12 80 GLN A N 1
ATOM 578 C CA . GLN A 1 80 ? -12.609 -6.620 5.632 1.00 98.12 80 GLN A CA 1
ATOM 579 C C . GLN A 1 80 ? -13.092 -5.239 5.191 1.00 98.12 80 GLN A C 1
ATOM 581 O O . GLN A 1 80 ? -12.610 -4.213 5.672 1.00 98.12 80 GLN A O 1
ATOM 586 N N . VAL A 1 81 ? -14.094 -5.224 4.318 1.00 98.31 81 VAL A N 1
ATOM 587 C CA . VAL A 1 81 ? -14.865 -4.030 3.967 1.00 98.31 81 VAL A CA 1
ATOM 588 C C . VAL A 1 81 ? -16.140 -4.036 4.795 1.00 98.31 81 VAL A C 1
ATOM 590 O O . VAL A 1 81 ? -16.933 -4.977 4.730 1.00 98.31 81 VAL A O 1
ATOM 593 N N . TYR A 1 82 ? -16.328 -2.991 5.593 1.00 98.06 82 TYR A N 1
ATOM 594 C CA . TYR A 1 82 ? -17.471 -2.852 6.487 1.00 98.06 82 TYR A CA 1
ATOM 595 C C . TYR A 1 82 ? -18.554 -1.983 5.851 1.00 98.06 82 TYR A C 1
ATOM 597 O O . TYR A 1 82 ? -18.263 -0.992 5.184 1.00 98.06 82 TYR A O 1
ATOM 605 N N . SER A 1 83 ? -19.815 -2.305 6.127 1.00 97.50 83 SER A N 1
ATOM 606 C CA . SER A 1 83 ? -20.903 -1.334 6.014 1.00 97.50 83 SER A CA 1
ATOM 607 C C . SER A 1 83 ? -20.707 -0.178 7.003 1.00 97.50 83 SER A C 1
ATOM 609 O O . SER A 1 83 ? -20.046 -0.329 8.031 1.00 97.50 83 SER A O 1
ATOM 611 N N . ALA A 1 84 ? -21.337 0.970 6.732 1.00 95.50 84 ALA A N 1
ATOM 612 C CA . ALA A 1 84 ? -21.186 2.182 7.545 1.00 95.50 84 ALA A CA 1
ATOM 613 C C . ALA A 1 84 ? -21.451 1.955 9.046 1.00 95.50 84 ALA A C 1
ATOM 615 O O . ALA A 1 84 ? -20.729 2.482 9.883 1.00 95.50 84 ALA A O 1
ATOM 616 N N . LYS A 1 85 ? -22.443 1.120 9.393 1.00 96.38 85 LYS A N 1
ATOM 617 C CA . LYS A 1 85 ? -22.794 0.812 10.792 1.00 96.38 85 LYS A CA 1
ATOM 618 C C . LYS A 1 85 ? -21.763 -0.056 11.518 1.00 96.38 85 LYS A C 1
ATOM 620 O O . LYS A 1 85 ? -21.689 0.000 12.737 1.00 96.38 85 LYS A O 1
ATOM 625 N N . LYS A 1 86 ? -21.015 -0.889 10.790 1.00 96.19 86 LYS A N 1
ATOM 626 C CA . LYS A 1 86 ? -20.036 -1.830 11.359 1.00 96.19 86 LYS A CA 1
ATOM 627 C C . LYS A 1 86 ? -18.603 -1.308 11.260 1.00 96.19 86 LYS A C 1
ATOM 629 O O . LYS A 1 86 ? -17.680 -2.003 11.669 1.00 96.19 86 LYS A O 1
ATOM 634 N N . PHE A 1 87 ? -18.404 -0.136 10.657 1.00 96.38 87 PHE A N 1
ATOM 635 C CA . PHE A 1 87 ? -17.078 0.395 10.393 1.00 96.38 87 PHE A CA 1
ATOM 636 C C . PHE A 1 87 ? -16.398 0.796 11.711 1.00 96.38 87 PHE A C 1
ATOM 638 O O . PHE A 1 87 ? -16.909 1.680 12.398 1.00 96.38 87 PHE A O 1
ATOM 645 N N . PRO A 1 88 ? -15.243 0.200 12.064 1.00 95.25 88 PRO A N 1
ATOM 646 C CA . PRO A 1 88 ? -14.576 0.447 13.347 1.00 95.25 88 PRO A CA 1
ATOM 647 C C . PRO A 1 88 ? -13.874 1.813 13.423 1.00 95.25 88 PRO A C 1
ATOM 649 O O . PRO A 1 88 ? -13.192 2.105 14.401 1.00 95.25 88 PRO A O 1
ATOM 652 N N . GLY A 1 89 ? -14.019 2.646 12.391 1.00 93.94 89 GLY A N 1
ATOM 653 C CA . GLY A 1 89 ? -13.265 3.878 12.229 1.00 93.94 89 GLY A CA 1
ATOM 654 C C . GLY A 1 89 ? -12.021 3.689 11.365 1.00 93.94 89 GLY A C 1
ATOM 655 O O . GLY A 1 89 ? -11.628 2.582 10.994 1.00 93.94 89 GLY A O 1
ATOM 656 N N . VAL A 1 90 ? -11.423 4.817 10.993 1.00 91.50 90 VAL A N 1
ATOM 657 C CA . VAL A 1 90 ? -10.187 4.847 10.208 1.00 91.50 90 VAL A CA 1
ATOM 658 C C . VAL A 1 90 ? -9.011 4.655 11.159 1.00 91.50 90 VAL A C 1
ATOM 660 O O . VAL A 1 90 ? -8.933 5.347 12.169 1.00 91.50 90 VAL A O 1
ATOM 663 N N . ILE A 1 91 ? -8.093 3.751 10.819 1.00 90.12 91 ILE A N 1
ATOM 664 C CA . ILE A 1 91 ? -6.860 3.546 11.589 1.00 90.12 91 ILE A CA 1
ATOM 665 C C . ILE A 1 91 ? -5.968 4.795 11.565 1.00 90.12 91 ILE A C 1
ATOM 667 O O . ILE A 1 91 ? -5.983 5.566 10.596 1.00 90.12 91 ILE A O 1
ATOM 671 N N . GLU A 1 92 ? -5.164 4.989 12.612 1.00 94.50 92 GLU A N 1
ATOM 672 C CA . GLU A 1 92 ? -4.147 6.037 12.602 1.00 94.50 92 GLU A CA 1
ATOM 673 C C . GLU A 1 92 ? -3.089 5.798 11.516 1.00 94.50 92 GLU A C 1
ATOM 675 O O . GLU A 1 92 ? -2.909 4.695 10.985 1.00 94.50 92 GLU A O 1
ATOM 680 N N . SER A 1 93 ? -2.370 6.859 11.154 1.00 96.31 93 SER A N 1
ATOM 681 C CA . SER A 1 93 ? -1.318 6.737 10.154 1.00 96.31 93 SER A CA 1
ATOM 682 C C . SER A 1 93 ? -0.140 5.931 10.697 1.00 96.31 93 SER A C 1
ATOM 684 O O . SER A 1 93 ? 0.482 6.307 11.689 1.00 96.31 93 SER A O 1
ATOM 686 N N . THR A 1 94 ? 0.239 4.873 9.984 1.00 96.38 94 THR A N 1
ATOM 687 C CA . THR A 1 94 ? 1.434 4.079 10.304 1.00 96.38 94 THR A CA 1
ATOM 688 C C . THR A 1 94 ? 2.720 4.894 10.147 1.00 96.38 94 THR A C 1
ATOM 690 O O . THR A 1 94 ? 2.764 5.874 9.394 1.00 96.38 94 THR A O 1
ATOM 693 N N . ASP A 1 95 ? 3.809 4.459 10.783 1.00 97.00 95 ASP A N 1
ATOM 694 C CA . ASP A 1 95 ? 5.120 5.111 10.651 1.00 97.00 95 ASP A CA 1
ATOM 695 C C . ASP A 1 95 ? 5.616 5.163 9.205 1.00 97.00 95 ASP A C 1
ATOM 697 O O . ASP A 1 95 ? 6.198 6.163 8.781 1.00 97.00 95 ASP A O 1
ATOM 701 N N . LEU A 1 96 ? 5.325 4.126 8.414 1.00 96.88 96 LEU A N 1
ATOM 702 C CA . LEU A 1 96 ? 5.643 4.107 6.988 1.00 96.88 96 LEU A CA 1
ATOM 703 C C . LEU A 1 96 ? 4.850 5.175 6.215 1.00 96.88 96 LEU A C 1
ATOM 705 O O . LEU A 1 96 ? 5.423 5.887 5.391 1.00 96.88 96 LEU A O 1
ATOM 709 N N . SER A 1 97 ? 3.559 5.345 6.525 1.00 96.88 97 SER A N 1
ATOM 710 C CA . SER A 1 97 ? 2.714 6.388 5.920 1.00 96.88 97 SER A CA 1
ATOM 711 C C . SER A 1 97 ? 3.216 7.789 6.277 1.00 96.88 97 SER A C 1
ATOM 713 O O . SER A 1 97 ? 3.362 8.642 5.401 1.00 96.88 97 SER A O 1
ATOM 715 N N . LYS A 1 98 ? 3.558 8.010 7.555 1.00 96.50 98 LYS A N 1
ATOM 716 C CA . LYS A 1 98 ? 4.162 9.256 8.053 1.00 96.50 98 LYS A CA 1
ATOM 717 C C . LYS A 1 98 ? 5.502 9.532 7.353 1.00 96.50 98 LYS A C 1
ATOM 719 O O . LYS A 1 98 ? 5.762 10.665 6.952 1.00 96.50 98 LYS A O 1
ATOM 724 N N . ALA A 1 99 ? 6.341 8.510 7.160 1.00 97.12 99 ALA A N 1
ATOM 725 C CA . ALA A 1 99 ? 7.622 8.634 6.465 1.00 97.12 99 ALA A CA 1
ATOM 726 C C . ALA A 1 99 ? 7.457 9.015 4.984 1.00 97.12 99 ALA A C 1
ATOM 728 O O . ALA A 1 99 ? 8.201 9.871 4.504 1.00 97.12 99 ALA A O 1
ATOM 729 N N . PHE A 1 100 ? 6.498 8.429 4.259 1.00 97.81 100 PHE A N 1
ATOM 730 C CA . PHE A 1 100 ? 6.228 8.801 2.862 1.00 97.81 100 PHE A CA 1
ATOM 731 C C . PHE A 1 100 ? 5.573 10.172 2.721 1.00 97.81 100 PHE A C 1
ATOM 733 O O . PHE A 1 100 ? 5.929 10.919 1.812 1.00 97.81 100 PHE A O 1
ATOM 740 N N . SER A 1 101 ? 4.690 10.551 3.645 1.00 97.19 101 SER A N 1
ATOM 741 C CA . SER A 1 101 ? 4.110 11.897 3.661 1.00 97.19 101 SER A CA 1
ATOM 742 C C . SER A 1 101 ? 5.177 12.984 3.820 1.00 97.19 101 SER A C 1
ATOM 744 O O . SER A 1 101 ? 5.199 13.941 3.049 1.00 97.19 101 SER A O 1
ATOM 746 N N . LYS A 1 102 ? 6.157 12.778 4.714 1.00 96.31 102 LYS A N 1
ATOM 747 C CA . LYS A 1 102 ? 7.325 13.670 4.861 1.00 96.31 102 LYS A CA 1
ATOM 748 C C . LYS A 1 102 ? 8.181 13.787 3.591 1.00 96.31 102 LYS A C 1
ATOM 750 O O . LYS A 1 102 ? 8.885 14.775 3.436 1.00 96.31 102 LYS A O 1
ATOM 755 N N . GLN A 1 103 ? 8.125 12.798 2.696 1.00 96.75 103 GLN A N 1
ATOM 756 C CA . GLN A 1 103 ? 8.823 12.792 1.402 1.00 96.75 103 GLN A CA 1
ATOM 757 C C . GLN A 1 103 ? 7.982 13.398 0.261 1.00 96.75 103 GLN A C 1
ATOM 759 O O . GLN A 1 103 ? 8.405 13.368 -0.890 1.00 96.75 103 GLN A O 1
ATOM 764 N N . GLY A 1 104 ? 6.796 13.942 0.557 1.00 96.88 104 GLY A N 1
ATOM 765 C CA . GLY A 1 104 ? 5.929 14.606 -0.422 1.00 96.88 104 GLY A CA 1
ATOM 766 C C . GLY A 1 104 ? 4.839 13.720 -1.031 1.00 96.88 104 GLY A C 1
ATOM 767 O O . GLY A 1 104 ? 4.058 14.202 -1.854 1.00 96.88 104 GLY A O 1
ATOM 768 N N . VAL A 1 105 ? 4.722 12.449 -0.624 1.00 97.12 105 VAL A N 1
ATOM 769 C CA . VAL A 1 105 ? 3.595 11.603 -1.048 1.00 97.12 105 VAL A CA 1
ATOM 770 C C . VAL A 1 105 ? 2.320 12.103 -0.364 1.00 97.12 105 VAL A C 1
ATOM 772 O O . VAL A 1 105 ? 2.260 12.210 0.859 1.00 97.12 105 VAL A O 1
ATOM 775 N N . LYS A 1 106 ? 1.274 12.406 -1.139 1.00 95.69 106 LYS A N 1
ATOM 776 C CA . LYS A 1 106 ? 0.008 12.975 -0.640 1.00 95.69 106 LYS A CA 1
ATOM 777 C C . LYS A 1 106 ? -0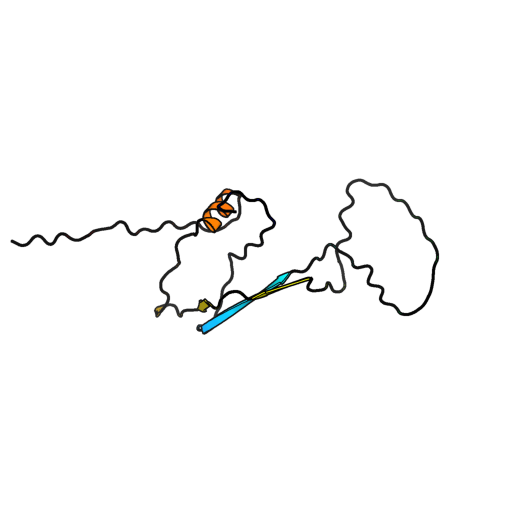.859 11.933 0.083 1.00 95.69 106 LYS A C 1
ATOM 779 O O . LYS A 1 106 ? -1.911 11.535 -0.409 1.00 95.69 106 LYS A O 1
ATOM 784 N N . ILE A 1 107 ? -0.405 11.486 1.250 1.00 95.44 107 ILE A N 1
ATOM 785 C CA . ILE A 1 107 ? -1.132 10.582 2.149 1.00 95.44 107 ILE A CA 1
ATOM 786 C C . ILE A 1 107 ? -1.720 11.420 3.294 1.00 95.44 107 ILE A C 1
ATOM 788 O O . ILE A 1 107 ? -0.951 12.117 3.963 1.00 95.44 107 ILE A O 1
ATOM 792 N N . PRO A 1 108 ? -3.041 11.373 3.554 1.00 93.81 108 PRO A N 1
ATOM 793 C CA . PRO A 1 108 ? -3.634 12.040 4.711 1.00 93.81 108 PRO A CA 1
ATOM 794 C C . PRO A 1 108 ? -3.044 11.501 6.022 1.00 93.81 108 PRO A C 1
ATOM 796 O O . PRO A 1 108 ? -3.092 10.295 6.268 1.00 93.81 108 PRO A O 1
ATOM 799 N N . ILE A 1 109 ? -2.505 12.387 6.867 1.00 95.25 109 ILE A N 1
ATOM 800 C CA . ILE A 1 109 ? -1.934 12.010 8.167 1.00 95.25 109 ILE A CA 1
ATOM 801 C C . ILE A 1 109 ? -2.942 12.254 9.287 1.00 95.25 109 ILE A C 1
ATOM 803 O O . ILE A 1 109 ? -3.461 13.357 9.442 1.00 95.25 109 ILE A O 1
ATOM 807 N N . ARG A 1 110 ? -3.203 11.208 10.072 1.00 92.19 110 ARG A N 1
ATOM 808 C CA . ARG A 1 110 ? -4.081 11.205 11.247 1.00 92.19 110 ARG A CA 1
ATOM 809 C C . ARG A 1 110 ? -3.250 10.868 12.486 1.00 92.19 110 ARG A C 1
ATOM 811 O O . ARG A 1 110 ? -2.366 10.014 12.411 1.00 92.19 110 ARG A O 1
ATOM 818 N N . LYS A 1 111 ? -3.532 11.541 13.602 1.00 86.12 111 LYS A N 1
ATOM 819 C CA . LYS A 1 111 ? -2.946 11.279 14.925 1.00 86.12 111 LYS A CA 1
ATOM 820 C C . LYS A 1 111 ? -4.059 10.760 15.835 1.00 86.12 111 LYS A C 1
ATOM 822 O O . LYS A 1 111 ? -5.156 11.320 15.791 1.00 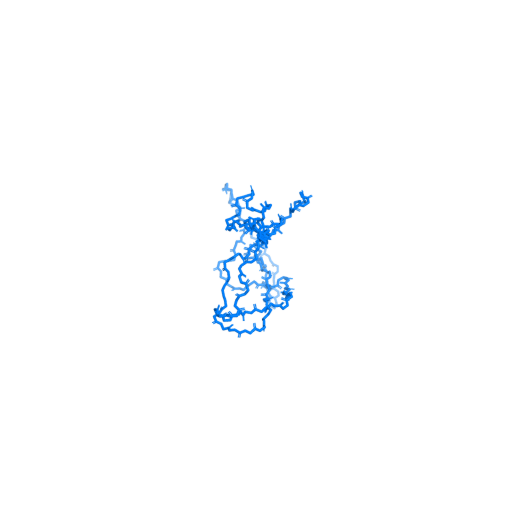86.12 111 LYS A O 1
ATOM 827 N N . ASP A 1 112 ? -3.801 9.717 16.620 1.00 70.56 112 ASP A N 1
ATOM 828 C CA . ASP A 1 112 ? -4.796 9.216 17.570 1.00 70.56 112 ASP A CA 1
ATOM 829 C C . ASP A 1 112 ? -5.174 10.306 18.578 1.00 70.56 112 ASP A C 1
ATOM 831 O O . ASP A 1 112 ? -4.324 10.900 19.237 1.00 70.56 112 ASP A O 1
ATOM 835 N N . THR A 1 113 ? -6.475 10.586 18.672 1.00 58.22 113 THR A N 1
ATOM 836 C CA . THR A 1 113 ? -7.071 11.477 19.682 1.00 58.22 113 THR A CA 1
ATOM 837 C C . THR A 1 113 ? -7.665 10.617 20.798 1.00 58.22 113 THR A C 1
ATOM 839 O O . THR A 1 113 ? -8.859 10.670 21.072 1.00 58.22 113 THR A O 1
ATOM 842 N N . LYS A 1 114 ? -6.847 9.749 21.399 1.00 57.53 114 LYS A N 1
ATOM 843 C CA . LYS A 1 114 ? -7.200 9.028 22.629 1.00 57.53 114 LYS A CA 1
ATOM 844 C C . LYS A 1 114 ? -6.280 9.457 23.766 1.00 57.53 114 LYS A C 1
ATOM 846 O O . LYS A 1 114 ? -5.541 8.662 24.322 1.00 57.53 114 LYS A O 1
ATOM 851 N N . GLU A 1 115 ? -6.366 10.735 24.106 1.00 54.22 115 GLU A N 1
ATOM 852 C CA . GLU A 1 115 ? -6.058 11.234 25.445 1.00 54.22 115 GLU A CA 1
ATOM 853 C C . GLU A 1 115 ? -7.283 12.049 25.872 1.00 54.22 115 GLU A C 1
ATOM 855 O O . GLU A 1 115 ? -7.524 13.139 25.355 1.00 54.22 115 GLU A O 1
ATOM 860 N N . GLY A 1 116 ? -8.136 11.472 26.722 1.00 47.84 116 GLY A N 1
ATOM 861 C CA . GLY A 1 116 ? -9.394 12.104 27.111 1.00 47.84 116 GLY A CA 1
ATOM 862 C C . GLY A 1 116 ? -10.204 11.306 28.128 1.00 47.84 116 GLY A C 1
ATOM 863 O O . GLY A 1 116 ? -11.139 10.617 27.740 1.00 47.84 116 GLY A O 1
ATOM 864 N N . LYS A 1 117 ? -9.853 11.518 29.405 1.00 45.34 117 LYS A N 1
ATOM 865 C CA . LYS A 1 117 ? -10.656 11.369 30.633 1.00 45.34 117 LYS A CA 1
ATOM 866 C C . LYS A 1 117 ? -10.998 9.952 31.111 1.00 45.34 117 LYS A C 1
ATOM 868 O O . LYS A 1 117 ? -12.025 9.384 30.761 1.00 45.34 117 LYS A O 1
ATOM 873 N N . GLU A 1 118 ? -10.170 9.459 32.029 1.00 46.91 118 GLU A N 1
ATOM 874 C CA . GLU A 1 118 ? -10.670 8.698 33.176 1.00 46.91 118 GLU A CA 1
ATOM 875 C C . GLU A 1 118 ? -11.562 9.656 33.986 1.00 46.91 118 GLU A C 1
ATOM 877 O O . GLU A 1 118 ? -11.102 10.696 34.457 1.00 46.91 118 GLU A O 1
ATOM 882 N N . GLU A 1 119 ? -12.863 9.379 34.040 1.00 51.31 119 GLU A N 1
ATOM 883 C CA . GLU A 1 119 ? -13.772 10.027 34.983 1.00 51.31 119 GLU A CA 1
ATOM 884 C C . GLU A 1 119 ? -13.469 9.451 36.374 1.00 51.31 119 GLU A C 1
ATOM 886 O O . GLU A 1 119 ? -13.889 8.341 36.700 1.00 51.31 119 GLU A O 1
ATOM 891 N N . GLU A 1 120 ? -12.700 10.188 37.181 1.00 49.09 120 GLU A N 1
ATOM 892 C CA . GLU A 1 120 ? -12.737 10.043 38.638 1.00 49.09 120 GLU A CA 1
ATOM 893 C C . GLU A 1 120 ? -14.160 10.390 39.090 1.00 49.09 120 GLU A C 1
ATOM 895 O O . GLU A 1 120 ? -14.574 11.550 39.087 1.00 49.09 120 GLU A O 1
ATOM 900 N N . GLY A 1 121 ? -14.934 9.351 39.402 1.00 49.72 121 GLY A N 1
ATOM 901 C CA . GLY A 1 121 ? -16.206 9.482 40.092 1.00 49.72 121 GLY A CA 1
ATOM 902 C C . GLY A 1 121 ? -15.958 9.967 41.514 1.00 49.72 121 GLY A C 1
ATOM 903 O O . GLY A 1 121 ? -15.471 9.210 42.349 1.00 49.72 121 GLY A O 1
ATOM 904 N N . ASP A 1 122 ? -16.300 11.226 41.757 1.00 53.69 122 ASP A N 1
ATOM 905 C CA . ASP A 1 122 ? -16.482 11.808 43.081 1.00 53.69 122 ASP A CA 1
ATOM 906 C C . ASP A 1 122 ? -17.650 11.082 43.770 1.00 53.69 122 ASP A C 1
ATOM 908 O O . ASP A 1 122 ? -18.790 11.122 43.295 1.00 53.69 122 ASP A O 1
ATOM 912 N N . SER A 1 123 ? -17.352 10.331 44.829 1.00 57.94 123 SER A N 1
ATOM 913 C CA . SER A 1 123 ? -18.354 9.753 45.722 1.00 57.94 123 SER A CA 1
ATOM 914 C C . SER A 1 123 ? -18.400 10.588 46.998 1.00 57.94 123 SER A C 1
ATOM 916 O O . SER A 1 123 ? -17.462 10.509 47.794 1.00 57.94 123 SER A O 1
ATOM 918 N N . ASP A 1 124 ? -19.481 11.355 47.160 1.00 51.91 124 ASP A N 1
ATOM 919 C CA . ASP A 1 124 ? -19.934 11.917 48.445 1.00 51.91 124 ASP A CA 1
ATOM 920 C C . ASP A 1 124 ? -20.146 10.816 49.506 1.00 51.91 124 ASP A C 1
ATOM 922 O O . ASP A 1 124 ? -20.676 9.731 49.149 1.00 51.91 124 ASP A O 1
#

Mean predicted aligned error: 12.8 Å

Foldseek 3Di:
DLVPDDDDDDDDQDDDDDDWDKDKDKDFDWDQLDPPPPPPPDDDDDDDDDDDDDDPDDRRPGHPDDDTDGPDMDIDDIDTDDDPVPDPDDDAQDSVNVVVVVVVDPHDHDDDPPPDDDPPDDDD

Solvent-accessible surface area (backbone atoms only — not comparable to full-atom values): 8938 Å² total; per-residue (Å²): 82,68,85,73,52,85,79,91,80,88,82,81,87,90,75,88,78,96,65,66,47,80,45,62,56,76,49,74,41,64,59,53,54,62,61,71,86,72,76,82,62,87,75,89,81,91,78,90,80,91,78,89,78,93,70,91,79,84,69,67,62,56,62,87,77,88,88,70,66,75,78,46,72,50,70,53,75,76,46,78,42,60,51,84,91,68,49,90,68,83,78,62,52,48,66,53,54,53,42,41,32,77,71,69,46,93,54,88,82,51,75,82,86,82,81,84,76,84,78,80,78,84,77,133

pLDDT: mean 79.75, 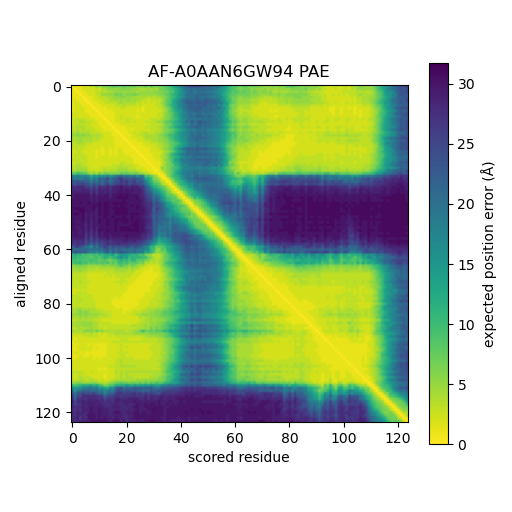std 22.22, range [35.19, 98.69]